Protein AF-A0A9E0P8W9-F1 (afdb_monomer)

pLDDT: mean 76.68, std 21.59, range [28.97, 97.88]

Radius of gyration: 41.49 Å; Cα contacts (8 Å, |Δi|>4): 175; chains: 1; bounding box: 115×82×46 Å

Structure (mmCIF, N/CA/C/O backbone):
data_AF-A0A9E0P8W9-F1
#
_entry.id   AF-A0A9E0P8W9-F1
#
loop_
_atom_site.group_PDB
_atom_site.id
_atom_site.type_symbol
_atom_site.label_atom_id
_atom_site.label_alt_id
_atom_site.label_comp_id
_atom_site.label_asym_id
_atom_site.label_entity_id
_atom_site.label_seq_id
_atom_site.pdbx_PDB_ins_code
_atom_site.Cartn_x
_atom_site.Cartn_y
_atom_site.Cartn_z
_atom_site.occupancy
_atom_site.B_iso_or_equiv
_atom_site.auth_seq_id
_atom_site.auth_comp_id
_atom_site.auth_asym_id
_atom_site.auth_atom_id
_atom_site.pdbx_PDB_model_num
ATOM 1 N N . MET A 1 1 ? -85.761 -72.742 -0.658 1.00 38.88 1 MET A N 1
ATOM 2 C CA . MET A 1 1 ? -84.460 -72.948 -1.323 1.00 38.88 1 MET A CA 1
ATOM 3 C C . MET A 1 1 ? -84.332 -71.826 -2.326 1.00 38.88 1 MET A C 1
ATOM 5 O O . MET A 1 1 ? -85.105 -71.844 -3.271 1.00 38.88 1 MET A O 1
ATOM 9 N N . ALA A 1 2 ? -83.487 -70.816 -2.210 1.00 40.31 2 ALA A N 1
ATOM 10 C CA . ALA A 1 2 ? -82.399 -70.391 -1.312 1.00 40.31 2 ALA A CA 1
ATOM 11 C C . ALA A 1 2 ? -81.847 -69.157 -2.090 1.00 40.31 2 ALA A C 1
ATOM 13 O O . ALA A 1 2 ? -81.812 -69.233 -3.315 1.00 40.31 2 ALA A O 1
ATOM 14 N N . ASP A 1 3 ? -81.491 -67.980 -1.596 1.00 38.28 3 ASP A N 1
ATOM 15 C CA . ASP A 1 3 ? -81.235 -67.429 -0.277 1.00 38.28 3 ASP A CA 1
ATOM 16 C C . ASP A 1 3 ? -81.392 -65.894 -0.358 1.00 38.28 3 ASP A C 1
ATOM 18 O O . ASP A 1 3 ? -81.611 -65.308 -1.420 1.00 38.28 3 ASP A O 1
ATOM 22 N N . GLU A 1 4 ? -81.316 -65.311 0.825 1.00 46.06 4 GLU A N 1
ATOM 23 C CA . GLU A 1 4 ? -81.376 -63.922 1.265 1.00 46.06 4 GLU A CA 1
ATOM 24 C C . GLU A 1 4 ? -80.149 -63.070 0.849 1.00 46.06 4 GLU A C 1
ATOM 26 O O . GLU A 1 4 ? -79.095 -63.608 0.525 1.00 46.06 4 GLU A O 1
ATOM 31 N N . GLU A 1 5 ? -80.325 -61.746 0.953 1.00 42.66 5 GLU A N 1
ATOM 32 C CA . GLU A 1 5 ? -79.365 -60.666 1.292 1.00 42.66 5 GLU A CA 1
ATOM 33 C C . GLU A 1 5 ? -79.247 -59.497 0.278 1.00 42.66 5 GLU A C 1
ATOM 35 O O . GLU A 1 5 ? -78.799 -59.672 -0.852 1.00 42.66 5 GLU A O 1
ATOM 40 N N . THR A 1 6 ? -79.870 -58.330 0.535 1.00 39.69 6 THR A N 1
ATOM 41 C CA . THR A 1 6 ? -79.456 -57.153 1.368 1.00 39.69 6 THR A CA 1
ATOM 42 C C . THR A 1 6 ? -78.647 -56.138 0.526 1.00 39.69 6 THR A C 1
ATOM 44 O O . THR A 1 6 ? -77.500 -56.390 0.190 1.00 39.69 6 THR A O 1
ATOM 47 N N . GLU A 1 7 ? -79.302 -55.110 -0.050 1.00 41.53 7 GLU A N 1
ATOM 48 C CA . GLU A 1 7 ? -79.305 -53.685 0.397 1.00 41.53 7 GLU A CA 1
ATOM 49 C C . GLU A 1 7 ? -78.036 -52.929 -0.106 1.00 41.53 7 GLU A C 1
ATOM 51 O O . GLU A 1 7 ? -76.948 -53.478 -0.115 1.00 41.53 7 GLU A O 1
ATOM 56 N N . ILE A 1 8 ? -78.025 -51.690 -0.615 1.00 33.62 8 ILE A N 1
ATOM 57 C CA . ILE A 1 8 ? -78.695 -50.459 -0.189 1.00 33.62 8 ILE A CA 1
ATOM 58 C C . ILE A 1 8 ? -78.839 -49.497 -1.394 1.00 33.62 8 ILE A C 1
ATOM 60 O O . ILE A 1 8 ? -77.959 -49.391 -2.245 1.00 33.62 8 ILE A O 1
ATOM 64 N N . ALA A 1 9 ? -79.992 -48.823 -1.381 1.00 34.88 9 ALA A N 1
ATOM 65 C CA . ALA A 1 9 ? -80.528 -47.656 -2.098 1.00 34.88 9 ALA A CA 1
ATOM 66 C C . ALA A 1 9 ? -79.531 -46.610 -2.675 1.00 34.88 9 ALA A C 1
ATOM 68 O O . ALA A 1 9 ? -78.386 -46.525 -2.254 1.00 34.88 9 ALA A O 1
ATOM 69 N N . VAL A 1 10 ? -79.870 -45.705 -3.604 1.00 30.41 10 VAL A N 1
ATOM 70 C CA . VAL A 1 10 ? -81.097 -44.922 -3.893 1.00 30.41 10 VAL A CA 1
ATOM 71 C C . VAL A 1 10 ? -80.927 -44.442 -5.364 1.00 30.41 10 VAL A C 1
ATOM 73 O O . VAL A 1 10 ? -79.836 -44.007 -5.722 1.00 30.41 10 VAL A O 1
ATOM 76 N N . 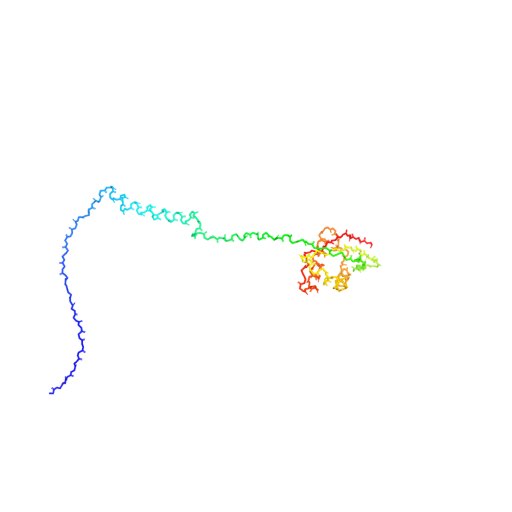ASN A 1 11 ? -81.830 -44.700 -6.321 1.00 33.44 11 ASN A N 1
ATOM 77 C CA . ASN A 1 11 ? -82.970 -43.860 -6.763 1.00 33.44 11 ASN A CA 1
ATOM 78 C C . ASN A 1 11 ? -82.686 -42.323 -6.741 1.00 33.44 11 ASN A C 1
ATOM 80 O O . ASN A 1 11 ? -82.082 -41.823 -5.807 1.00 33.44 11 ASN A O 1
ATOM 84 N N . THR A 1 12 ? -83.029 -41.463 -7.702 1.00 31.28 12 THR A N 1
ATOM 85 C CA . THR A 1 12 ? -84.137 -41.428 -8.661 1.00 31.28 12 THR A CA 1
ATOM 86 C C . THR A 1 12 ? -83.804 -40.395 -9.752 1.00 31.28 12 THR A C 1
ATOM 88 O O . THR A 1 12 ? -83.379 -39.282 -9.451 1.00 31.28 12 THR A O 1
ATOM 91 N N . GLU A 1 13 ? -83.931 -40.837 -11.004 1.00 31.78 13 GLU A N 1
ATOM 92 C CA . GLU A 1 13 ? -84.714 -40.268 -12.121 1.00 31.78 13 GLU A CA 1
ATOM 93 C C . GLU A 1 13 ? -85.064 -38.768 -12.069 1.00 31.78 13 GLU A C 1
ATOM 95 O O . GLU A 1 13 ? -85.539 -38.247 -11.069 1.00 31.78 13 GLU A O 1
ATOM 100 N N . GLY A 1 14 ? -84.846 -38.032 -13.160 1.00 28.97 14 GLY A N 1
ATOM 101 C CA . GLY A 1 14 ? -85.904 -37.811 -14.161 1.00 28.97 14 GLY A CA 1
ATOM 102 C C . GLY A 1 14 ? -86.551 -36.444 -13.886 1.00 28.97 14 GLY A C 1
ATOM 103 O O . GLY A 1 14 ? -86.635 -36.016 -12.748 1.00 28.97 14 GLY A O 1
ATOM 104 N N . GLN A 1 15 ? -86.999 -35.625 -14.822 1.00 30.44 15 GLN A N 1
ATOM 105 C CA . GLN A 1 15 ? -87.357 -35.744 -16.227 1.00 30.44 15 GLN A CA 1
ATOM 106 C C . GLN A 1 15 ? -87.488 -34.261 -16.670 1.00 30.44 15 GLN A C 1
ATOM 108 O O . GLN A 1 15 ? -87.891 -33.415 -15.871 1.00 30.44 15 GLN A O 1
ATOM 113 N N . ASP A 1 16 ? -86.882 -33.845 -17.781 1.00 32.28 16 ASP A N 1
ATOM 114 C CA . ASP A 1 16 ? -87.588 -33.541 -19.042 1.00 32.28 16 ASP A CA 1
ATOM 115 C C . ASP A 1 16 ? -88.892 -32.738 -18.836 1.00 32.28 16 ASP A C 1
ATOM 117 O O . ASP A 1 16 ? -89.799 -33.178 -18.143 1.00 32.28 16 ASP A O 1
ATOM 121 N N . GLY A 1 17 ? -89.132 -31.563 -19.404 1.00 31.55 17 GLY A N 1
ATOM 122 C CA . GLY A 1 17 ? -88.471 -30.780 -20.436 1.00 31.55 17 GLY A CA 1
ATOM 123 C C . GLY A 1 17 ? -89.452 -29.673 -20.859 1.00 31.55 17 GLY A C 1
ATOM 124 O O . GLY A 1 17 ? -90.631 -29.723 -20.514 1.00 31.55 17 GLY A O 1
ATOM 125 N N . SER A 1 18 ? -88.984 -28.673 -21.605 1.00 29.03 18 SER A N 1
ATOM 126 C CA . SER A 1 18 ? -89.774 -28.022 -22.664 1.00 29.03 18 SER A CA 1
ATOM 127 C C . SER A 1 18 ? -88.884 -27.038 -23.421 1.00 29.03 18 SER A C 1
ATOM 129 O O . SER A 1 18 ? -88.549 -25.964 -22.914 1.00 29.03 18 SER A O 1
ATOM 131 N N . ASP A 1 19 ? -88.519 -27.422 -24.639 1.00 36.97 19 ASP A N 1
ATOM 132 C CA . ASP A 1 19 ? -87.896 -26.569 -25.646 1.00 36.97 19 ASP A CA 1
ATOM 133 C C . ASP A 1 19 ? -88.957 -25.743 -26.389 1.00 36.97 19 ASP A C 1
ATOM 135 O O . ASP A 1 19 ? -90.062 -26.219 -26.655 1.00 36.97 19 ASP A O 1
ATOM 139 N N . GLY A 1 20 ? -88.611 -24.506 -26.760 1.00 29.66 20 GLY A N 1
ATOM 140 C CA . GLY A 1 20 ? -89.535 -23.613 -27.466 1.00 29.66 20 GLY A CA 1
ATOM 141 C C . GLY A 1 20 ? -89.029 -22.196 -27.744 1.00 29.66 20 GLY A C 1
ATOM 142 O O . GLY A 1 20 ? -89.672 -21.229 -27.363 1.00 29.66 20 GLY A O 1
ATOM 143 N N . ALA A 1 21 ? -87.863 -22.097 -28.385 1.00 33.03 21 ALA A N 1
ATOM 144 C CA . ALA A 1 21 ? -87.377 -21.039 -29.283 1.00 33.03 21 ALA A CA 1
ATOM 145 C C . ALA A 1 21 ? -87.788 -19.545 -29.108 1.00 33.03 21 ALA A C 1
ATOM 147 O O . ALA A 1 21 ? -88.899 -19.110 -29.386 1.00 33.03 21 ALA A O 1
ATOM 148 N N . ALA A 1 22 ? -86.726 -18.748 -28.926 1.00 43.50 22 ALA A N 1
ATOM 149 C CA . ALA A 1 22 ? -86.453 -17.442 -29.541 1.00 43.50 22 ALA A CA 1
ATOM 150 C C . ALA A 1 22 ? -87.243 -16.192 -29.097 1.00 43.50 22 ALA A C 1
ATOM 152 O O . ALA A 1 22 ? -88.213 -15.767 -29.714 1.00 43.50 22 ALA A O 1
ATOM 153 N N . GLN A 1 23 ? -86.608 -15.413 -28.215 1.00 30.62 23 GLN A N 1
ATOM 154 C CA . GLN A 1 23 ? -86.520 -13.965 -28.419 1.00 30.62 23 GLN A CA 1
ATOM 155 C C . GLN A 1 23 ? -85.182 -13.438 -27.892 1.00 30.62 23 GLN A C 1
ATOM 157 O O . GLN A 1 23 ? -84.970 -13.267 -26.691 1.00 30.62 23 GLN A O 1
ATOM 162 N N . LYS A 1 24 ? -84.251 -13.160 -28.811 1.00 49.50 24 LYS A N 1
ATOM 163 C CA . LYS A 1 24 ? -83.013 -12.431 -28.514 1.00 49.50 24 LYS A CA 1
ATOM 164 C C . LYS A 1 24 ? -83.420 -11.008 -28.112 1.00 49.50 24 LYS A C 1
ATOM 166 O O . LYS A 1 24 ? -83.630 -10.151 -28.971 1.00 49.50 24 LYS A O 1
ATOM 171 N N . LYS A 1 25 ? -83.610 -10.769 -26.809 1.00 47.94 25 LYS A N 1
ATOM 172 C CA . LYS A 1 25 ? -83.955 -9.452 -26.255 1.00 47.94 25 LYS A CA 1
ATOM 173 C C . LYS A 1 25 ? -82.834 -8.477 -26.608 1.00 47.94 25 LYS A C 1
ATOM 175 O O . LYS A 1 25 ? -81.773 -8.474 -25.988 1.00 47.94 25 LYS A O 1
ATOM 180 N N . ARG A 1 26 ? -83.066 -7.648 -27.627 1.00 48.25 26 ARG A N 1
ATOM 181 C CA . ARG A 1 26 ? -82.206 -6.507 -27.947 1.00 48.25 26 ARG A CA 1
ATOM 182 C C . ARG A 1 26 ? -82.251 -5.548 -26.761 1.00 48.25 26 ARG A C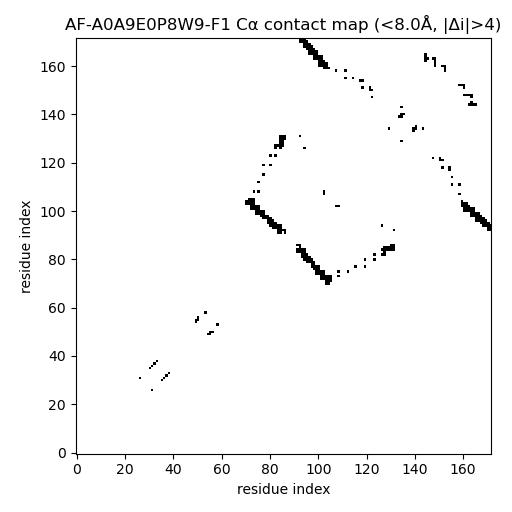 1
ATOM 184 O O . ARG A 1 26 ? -83.231 -4.837 -26.556 1.00 48.25 26 ARG A O 1
ATOM 191 N N . MET A 1 27 ? -81.208 -5.582 -25.938 1.00 54.22 27 MET A N 1
ATOM 192 C CA . MET A 1 27 ? -81.046 -4.650 -24.830 1.00 54.22 27 MET A CA 1
ATOM 193 C C . MET A 1 27 ? -80.841 -3.245 -25.403 1.00 54.22 27 MET A C 1
ATOM 195 O O . MET A 1 27 ? -79.989 -3.034 -26.261 1.00 54.22 27 MET A O 1
ATOM 199 N N . SER A 1 28 ? -81.656 -2.291 -24.949 1.00 58.69 28 SER A N 1
ATOM 200 C CA . SER A 1 28 ? -81.538 -0.869 -25.298 1.00 58.69 28 SER A CA 1
ATOM 201 C C . SER A 1 28 ? -80.091 -0.390 -25.116 1.00 58.69 28 SER A C 1
ATOM 203 O O . SER A 1 28 ? -79.456 -0.759 -24.129 1.00 58.69 28 SER A O 1
ATOM 205 N N . GLY A 1 29 ? -79.563 0.426 -26.038 1.00 59.78 29 GLY A N 1
ATOM 206 C CA . GLY A 1 29 ? -78.139 0.804 -26.091 1.00 59.78 29 GLY A CA 1
ATOM 207 C C . GLY A 1 29 ? -77.568 1.350 -24.775 1.00 59.78 29 GLY A C 1
ATOM 208 O O . GLY A 1 29 ? -76.419 1.079 -24.446 1.00 59.78 29 GLY A O 1
ATOM 209 N N . LYS A 1 30 ? -78.395 2.003 -23.946 1.00 62.69 30 LYS A N 1
ATOM 210 C CA . LYS A 1 30 ? -78.009 2.449 -22.594 1.00 62.69 30 LYS A CA 1
ATOM 211 C C . LYS A 1 30 ? -77.735 1.285 -21.629 1.00 62.69 30 LYS A C 1
ATOM 213 O O . LYS A 1 30 ? -76.827 1.370 -20.812 1.00 62.69 30 LYS A O 1
ATOM 218 N N . LYS A 1 31 ? -78.478 0.179 -21.744 1.00 63.06 31 LYS A N 1
ATOM 219 C CA . LYS A 1 31 ? -78.260 -1.046 -20.957 1.00 63.06 31 LYS A CA 1
ATOM 220 C C . LYS A 1 31 ? -77.049 -1.836 -21.451 1.00 63.06 31 LYS A C 1
ATOM 222 O O . LYS A 1 31 ? -76.382 -2.447 -20.634 1.00 63.06 31 LYS A O 1
ATOM 227 N N . ILE A 1 32 ? -76.729 -1.788 -22.747 1.00 64.88 32 ILE A N 1
ATOM 228 C CA . ILE A 1 32 ? -75.486 -2.370 -23.288 1.00 64.88 32 ILE A CA 1
ATOM 229 C C . ILE A 1 32 ? -74.268 -1.585 -22.791 1.00 64.88 32 ILE A C 1
ATOM 231 O O . ILE A 1 32 ? -73.294 -2.183 -22.345 1.00 64.88 32 ILE A O 1
ATOM 235 N N . ILE A 1 33 ? -74.340 -0.251 -22.787 1.00 66.25 33 ILE A N 1
ATOM 236 C CA . ILE A 1 33 ? -73.274 0.581 -22.218 1.00 66.25 33 ILE A CA 1
ATOM 237 C C . ILE A 1 33 ? -73.086 0.268 -20.727 1.00 66.25 33 ILE A C 1
ATOM 239 O O . ILE A 1 33 ? -71.959 0.079 -20.287 1.00 66.25 33 ILE A O 1
ATOM 243 N N . LEU A 1 34 ? -74.173 0.128 -19.964 1.00 73.25 34 LEU A N 1
ATOM 244 C CA . LEU A 1 34 ? -74.087 -0.143 -18.527 1.00 73.25 34 LEU A CA 1
ATOM 245 C C . LEU A 1 34 ? -73.628 -1.572 -18.186 1.00 73.25 34 LEU A C 1
ATOM 247 O O . LEU A 1 34 ? -72.846 -1.747 -17.262 1.00 73.25 34 LEU A O 1
ATOM 251 N N . PHE A 1 35 ? -74.109 -2.594 -18.897 1.00 72.19 35 PHE A N 1
ATOM 252 C CA . PHE A 1 35 ? -73.840 -3.995 -18.541 1.00 72.19 35 PHE A CA 1
ATOM 253 C C . PHE A 1 35 ? -72.683 -4.632 -19.310 1.00 72.19 35 PHE A C 1
ATOM 255 O O . PHE A 1 35 ? -72.214 -5.688 -18.904 1.00 72.19 35 PHE A O 1
ATOM 262 N N . ILE A 1 36 ? -72.229 -4.028 -20.410 1.00 73.50 36 ILE A N 1
ATOM 263 C CA . ILE A 1 36 ? -71.142 -4.577 -21.232 1.00 73.50 36 ILE A CA 1
ATOM 264 C C . ILE A 1 36 ? -69.972 -3.596 -21.275 1.00 73.50 36 ILE A C 1
ATOM 266 O O . ILE A 1 36 ? -68.859 -3.967 -20.916 1.00 73.50 36 ILE A O 1
ATOM 270 N N . VAL A 1 37 ? -70.209 -2.334 -21.645 1.00 73.31 37 VAL A N 1
ATOM 271 C CA . VAL A 1 37 ? -69.116 -1.358 -21.816 1.00 73.31 37 VAL A CA 1
ATOM 272 C C . VAL A 1 37 ? -68.529 -0.919 -20.472 1.00 73.31 37 VAL A C 1
ATOM 274 O O . VAL A 1 37 ? -67.313 -0.885 -20.333 1.00 73.31 37 VAL A O 1
ATOM 277 N N . LEU A 1 38 ? -69.358 -0.641 -19.463 1.00 75.44 38 LEU A N 1
ATOM 278 C CA . LEU A 1 38 ? -68.894 -0.219 -18.139 1.00 75.44 38 LEU A CA 1
ATOM 279 C C . LEU A 1 38 ? -68.023 -1.278 -17.434 1.00 75.44 38 LEU A C 1
ATOM 281 O O . LEU A 1 38 ? -66.938 -0.910 -16.986 1.00 75.44 38 LEU A O 1
ATOM 285 N N . PRO A 1 39 ? -68.401 -2.572 -17.361 1.00 76.62 39 PRO A N 1
ATOM 286 C CA . PRO A 1 39 ? -67.512 -3.579 -16.786 1.00 76.62 39 PRO A CA 1
ATOM 287 C C . PRO A 1 39 ? -66.259 -3.814 -17.638 1.00 76.62 39 PRO A C 1
ATOM 289 O O . PRO A 1 39 ? -65.189 -4.004 -17.071 1.00 76.62 39 PRO A O 1
ATOM 292 N N . LEU A 1 40 ? -66.334 -3.727 -18.974 1.00 80.44 40 LEU A N 1
ATOM 293 C CA . LEU A 1 40 ? -65.142 -3.832 -19.830 1.00 80.44 40 LEU A CA 1
ATOM 294 C C . LEU A 1 40 ? -64.157 -2.677 -19.619 1.00 80.44 40 LEU A C 1
ATOM 296 O O . LEU A 1 40 ? -62.954 -2.913 -19.567 1.00 80.44 40 LEU A O 1
ATOM 300 N N . VAL A 1 41 ? -64.644 -1.445 -19.454 1.00 81.56 41 VAL A N 1
ATOM 301 C CA . VAL A 1 41 ? -63.801 -0.282 -19.135 1.00 81.56 41 VAL A CA 1
ATOM 302 C C . VAL A 1 41 ? -63.248 -0.383 -17.717 1.00 81.56 41 VAL A C 1
ATOM 304 O O . VAL A 1 41 ? -62.096 -0.025 -17.498 1.00 81.56 41 VAL A O 1
ATOM 307 N N . LEU A 1 42 ? -64.015 -0.916 -16.763 1.00 82.75 42 LEU A N 1
ATOM 308 C CA . LEU A 1 42 ? -63.534 -1.129 -15.400 1.00 82.75 42 LEU A CA 1
ATOM 309 C C . LEU A 1 42 ? -62.412 -2.177 -15.366 1.00 82.75 42 LEU A C 1
ATOM 311 O O . LEU A 1 42 ? -61.367 -1.935 -14.773 1.00 82.75 42 LEU A O 1
ATOM 315 N N . ILE A 1 43 ? -62.582 -3.300 -16.068 1.00 79.31 43 ILE A N 1
ATOM 316 C CA . ILE A 1 43 ? -61.559 -4.349 -16.175 1.00 79.31 43 ILE A CA 1
ATOM 317 C C . ILE A 1 43 ? -60.342 -3.833 -16.954 1.00 79.31 43 ILE A C 1
ATOM 319 O O . ILE A 1 43 ? -59.213 -4.001 -16.502 1.00 79.31 43 ILE A O 1
ATOM 323 N N . GLY A 1 44 ? -60.552 -3.144 -18.079 1.00 76.81 44 GLY A N 1
ATOM 324 C CA . GLY A 1 44 ? -59.477 -2.533 -18.864 1.00 76.81 44 GLY A CA 1
ATOM 325 C C . GLY A 1 44 ? -58.724 -1.439 -18.102 1.00 76.81 44 GLY A C 1
ATOM 326 O O . GLY A 1 44 ? -57.509 -1.340 -18.226 1.00 76.81 44 GLY A O 1
ATOM 327 N N . GLY A 1 45 ? -59.418 -0.667 -17.264 1.00 77.44 45 GLY A N 1
ATOM 328 C CA . GLY A 1 45 ? -58.831 0.341 -16.383 1.00 77.44 45 GLY A CA 1
ATOM 329 C C . GLY A 1 45 ? -58.034 -0.269 -15.233 1.00 77.44 45 GLY A C 1
ATOM 330 O O . GLY A 1 45 ? -56.969 0.242 -14.904 1.00 77.44 45 GLY A O 1
ATOM 331 N N . ILE A 1 46 ? -58.486 -1.393 -14.668 1.00 74.31 46 ILE A N 1
ATOM 332 C CA . ILE A 1 46 ? -57.732 -2.138 -13.650 1.00 74.31 46 ILE A CA 1
ATOM 333 C C . ILE A 1 46 ? -56.476 -2.759 -14.271 1.00 74.31 46 ILE A C 1
ATOM 335 O O . ILE A 1 46 ? -55.385 -2.576 -13.744 1.00 74.31 46 ILE A O 1
ATOM 339 N N . VAL A 1 47 ? -56.593 -3.435 -15.418 1.00 72.50 47 VAL A N 1
ATOM 340 C CA . VAL A 1 47 ? -55.444 -4.047 -16.108 1.00 72.50 47 VAL A CA 1
ATOM 341 C C . VAL A 1 47 ? -54.460 -2.978 -16.592 1.00 72.50 47 VAL A C 1
ATOM 343 O O . VAL A 1 47 ? -53.262 -3.093 -16.352 1.00 72.50 47 VAL A O 1
ATOM 346 N N . GLY A 1 48 ? -54.955 -1.905 -17.213 1.00 73.75 48 GLY A N 1
ATOM 347 C CA . GLY A 1 48 ? -54.136 -0.771 -17.641 1.00 73.75 48 GLY A CA 1
ATOM 348 C C . GLY A 1 48 ? -53.484 -0.043 -16.466 1.00 73.75 48 GLY A C 1
ATOM 349 O O . GLY A 1 48 ? -52.311 0.302 -16.545 1.00 73.75 48 GLY A O 1
ATOM 350 N N . GLY A 1 49 ? -54.204 0.117 -15.352 1.00 73.94 49 GLY A N 1
ATOM 351 C CA . GLY A 1 49 ? -53.678 0.676 -14.110 1.00 73.94 49 GLY A CA 1
ATOM 352 C C . GLY A 1 49 ? -52.557 -0.175 -13.518 1.00 73.94 49 GLY A C 1
ATOM 353 O O . GLY A 1 49 ? -51.511 0.365 -13.191 1.00 73.94 49 GLY A O 1
ATOM 354 N N . LEU A 1 50 ? -52.724 -1.499 -13.453 1.00 75.12 50 LEU A N 1
ATOM 355 C CA . LEU A 1 50 ? -51.712 -2.426 -12.927 1.00 75.12 50 LEU A CA 1
ATOM 356 C C . LEU A 1 50 ? -50.457 -2.532 -13.811 1.00 75.12 50 LEU A C 1
ATOM 358 O O . LEU A 1 50 ? -49.363 -2.796 -13.305 1.00 75.12 50 LEU A O 1
ATOM 362 N N . LEU A 1 51 ? -50.602 -2.322 -15.123 1.00 74.06 51 LEU A N 1
ATOM 363 C CA . LEU A 1 51 ? -49.473 -2.211 -16.048 1.00 74.06 51 LEU A CA 1
ATOM 364 C C . LEU A 1 51 ? -48.782 -0.844 -15.935 1.00 74.06 51 LEU A C 1
ATOM 366 O O . LEU A 1 51 ? -47.556 -0.788 -15.934 1.00 74.06 51 LEU A O 1
ATOM 370 N N . PHE A 1 52 ? -49.544 0.244 -15.784 1.00 70.94 52 PHE A N 1
ATOM 371 C CA . PHE A 1 52 ? -49.005 1.598 -15.623 1.00 70.94 52 PHE A CA 1
ATOM 372 C C . PHE A 1 52 ? -48.284 1.794 -14.281 1.00 70.94 52 PHE A C 1
ATOM 374 O O . PHE A 1 52 ? -47.270 2.481 -14.228 1.00 70.94 52 PHE A O 1
ATOM 381 N N . THR A 1 53 ? -48.759 1.164 -13.203 1.00 72.25 53 THR A N 1
ATOM 382 C CA . THR A 1 53 ? -48.097 1.197 -11.888 1.00 72.25 53 THR A CA 1
ATOM 383 C C . THR A 1 53 ? -46.914 0.232 -11.776 1.00 72.25 53 THR A C 1
ATOM 385 O O . THR A 1 53 ? -46.262 0.197 -10.736 1.00 72.25 53 THR A O 1
ATOM 388 N N . GLY A 1 54 ? -46.621 -0.560 -12.817 1.00 65.31 54 GLY A N 1
ATOM 389 C CA . GLY A 1 54 ? -45.470 -1.471 -12.833 1.00 65.31 54 GLY A CA 1
ATOM 390 C C . GLY A 1 54 ? -45.590 -2.673 -11.885 1.00 65.31 54 GLY A C 1
ATOM 391 O O . GLY A 1 54 ? -44.592 -3.332 -11.597 1.00 65.31 54 GLY A O 1
ATOM 392 N N . VAL A 1 55 ? -46.796 -2.988 -11.398 1.00 68.75 55 VAL A N 1
ATOM 393 C CA . VAL A 1 55 ? -47.037 -4.098 -10.453 1.00 68.75 55 VAL A CA 1
ATOM 394 C C . VAL A 1 55 ? -46.963 -5.465 -11.146 1.00 68.75 55 VAL A C 1
ATOM 396 O O . VAL A 1 55 ? -46.568 -6.449 -10.530 1.00 68.75 55 VAL A O 1
ATOM 399 N N . ILE A 1 56 ? -47.306 -5.535 -12.436 1.00 62.38 56 ILE A N 1
ATOM 400 C CA . ILE A 1 56 ? -47.290 -6.786 -13.223 1.00 62.38 56 ILE A CA 1
ATOM 401 C C . ILE A 1 56 ? -46.014 -6.914 -14.077 1.00 62.38 56 ILE A C 1
ATOM 403 O O . ILE A 1 56 ? -45.599 -8.017 -14.424 1.00 62.38 56 ILE A O 1
ATOM 407 N N . GLY A 1 57 ? -45.357 -5.797 -14.392 1.00 56.75 57 GLY A N 1
ATOM 408 C CA . GLY A 1 57 ? -44.139 -5.748 -15.199 1.00 56.75 57 GLY A CA 1
ATOM 409 C C . GLY A 1 57 ? -42.889 -5.623 -14.342 1.00 56.75 57 GLY A C 1
ATOM 410 O O . GLY A 1 57 ? -42.226 -4.603 -14.441 1.00 56.75 57 GLY A O 1
ATOM 411 N N . GLY A 1 58 ? -42.622 -6.623 -13.495 1.00 53.59 58 GLY A N 1
ATOM 412 C CA . GLY A 1 58 ? -41.363 -6.824 -12.769 1.00 53.59 58 GLY A CA 1
ATOM 413 C C . GLY A 1 58 ? -40.678 -5.551 -12.274 1.00 53.59 58 GLY A C 1
ATOM 414 O O . GLY A 1 58 ? -39.858 -4.977 -12.989 1.00 53.59 58 GLY A O 1
ATOM 415 N N . HIS A 1 59 ? -40.933 -5.177 -11.019 1.00 49.41 59 HIS A N 1
ATOM 416 C CA . HIS A 1 59 ? -39.999 -4.339 -10.275 1.00 49.41 59 HIS A CA 1
ATOM 417 C C . HIS A 1 59 ? -38.622 -5.017 -10.325 1.00 49.41 59 HIS A C 1
ATOM 419 O O . HIS A 1 59 ? -38.339 -5.944 -9.570 1.00 49.41 59 HIS A O 1
ATOM 425 N N . LYS A 1 60 ? -37.757 -4.565 -11.237 1.00 52.22 60 LYS A N 1
ATOM 426 C CA . LYS A 1 60 ? -36.334 -4.543 -10.943 1.00 52.22 60 LYS A CA 1
ATOM 427 C C . LYS A 1 60 ? -36.242 -3.637 -9.733 1.00 52.22 60 LYS A C 1
ATOM 429 O O . LYS A 1 60 ? -36.430 -2.430 -9.856 1.00 52.22 60 LYS A O 1
ATOM 434 N N . GLU A 1 61 ? -36.039 -4.238 -8.570 1.00 48.41 61 GLU A N 1
ATOM 435 C CA . GLU A 1 61 ? -35.335 -3.562 -7.497 1.00 48.41 61 GLU A CA 1
ATOM 436 C C . GLU A 1 61 ? -34.037 -3.059 -8.122 1.00 48.41 61 GLU A C 1
ATOM 438 O O . GLU A 1 61 ? -33.066 -3.789 -8.309 1.00 48.41 61 GLU A O 1
ATOM 443 N N . GLU A 1 62 ? -34.065 -1.805 -8.563 1.00 49.16 62 GLU A N 1
ATOM 444 C CA . GLU A 1 62 ? -32.869 -1.001 -8.569 1.00 49.16 62 GLU A CA 1
ATOM 445 C C . GLU A 1 62 ? -32.441 -0.992 -7.109 1.00 49.16 62 GLU A C 1
ATOM 447 O O . GLU A 1 62 ? -33.033 -0.299 -6.277 1.00 49.16 62 GLU A O 1
ATOM 452 N N . GLU A 1 63 ? -31.493 -1.875 -6.786 1.00 51.75 63 GLU A N 1
ATOM 453 C CA . GLU A 1 63 ? -30.667 -1.770 -5.598 1.00 51.75 63 GLU A CA 1
ATOM 454 C C . GLU A 1 63 ? -30.199 -0.321 -5.563 1.00 51.75 63 GLU A C 1
ATOM 456 O O . GLU A 1 63 ? -29.289 0.079 -6.293 1.00 51.75 63 GLU A O 1
ATOM 461 N N . GLN A 1 64 ? -30.898 0.499 -4.776 1.00 51.62 64 GLN A N 1
ATOM 462 C CA . GLN A 1 64 ? -30.463 1.852 -4.506 1.00 51.62 64 GLN A CA 1
ATOM 463 C C . GLN A 1 64 ? -29.020 1.703 -4.040 1.00 51.62 64 GLN A C 1
ATOM 465 O O . GLN A 1 64 ? -28.790 0.917 -3.110 1.00 51.62 64 GLN A O 1
ATOM 470 N N . PRO A 1 65 ? -28.045 2.362 -4.691 1.00 48.72 65 PRO A N 1
ATOM 471 C CA . PRO A 1 65 ? -26.663 2.249 -4.281 1.00 48.72 65 PRO A CA 1
ATOM 472 C C . PRO A 1 65 ? -26.637 2.669 -2.823 1.00 48.72 65 PRO A C 1
ATOM 474 O O . PRO A 1 65 ? -26.917 3.823 -2.496 1.00 48.72 65 PRO A O 1
ATOM 477 N N . LYS A 1 66 ? -26.410 1.686 -1.948 1.00 50.47 66 LYS A N 1
ATOM 478 C CA . LYS A 1 66 ? -26.281 1.879 -0.514 1.00 50.47 66 LYS A CA 1
ATOM 479 C C . LYS A 1 66 ? -25.214 2.950 -0.388 1.00 50.47 66 LYS A C 1
ATOM 481 O O . LYS A 1 66 ? -24.059 2.690 -0.718 1.00 50.47 66 LYS A O 1
ATOM 486 N N . VAL A 1 67 ? -25.627 4.173 -0.057 1.00 51.81 67 VAL A N 1
ATOM 487 C CA . VAL A 1 67 ? -24.706 5.284 0.144 1.00 51.81 67 VAL A CA 1
ATOM 488 C C . VAL A 1 67 ? -23.838 4.819 1.293 1.00 51.81 67 VAL A C 1
ATOM 490 O O . VAL A 1 67 ? -24.296 4.752 2.432 1.00 51.81 67 VAL A O 1
ATOM 493 N N . VAL A 1 68 ? -22.640 4.345 0.954 1.00 61.22 68 VAL A N 1
ATOM 494 C CA . VAL A 1 68 ? -21.655 3.897 1.924 1.00 61.22 68 VAL A CA 1
ATOM 495 C C . VAL A 1 68 ? -21.381 5.135 2.751 1.00 61.22 68 VAL A C 1
ATOM 497 O O . VAL A 1 68 ? -20.809 6.104 2.249 1.00 61.22 68 VAL A O 1
ATOM 500 N N . GLU A 1 69 ? -21.898 5.143 3.977 1.00 61.31 69 GLU A N 1
ATOM 501 C CA . GLU A 1 69 ? -21.561 6.147 4.971 1.00 61.31 69 GLU A CA 1
ATOM 502 C C . GLU A 1 69 ? -20.037 6.237 4.969 1.00 61.31 69 GLU A C 1
ATOM 504 O O . GLU A 1 69 ? -19.354 5.244 5.243 1.00 61.31 69 GLU A O 1
ATOM 509 N N . GLN A 1 70 ? -19.509 7.389 4.546 1.00 58.75 70 GLN A N 1
ATOM 510 C CA . GLN A 1 70 ? -18.075 7.637 4.493 1.00 58.75 70 GLN A CA 1
ATOM 511 C C . GLN A 1 70 ? -17.586 7.736 5.935 1.00 58.75 70 GLN A C 1
ATOM 513 O O . GLN A 1 70 ? -17.439 8.814 6.506 1.00 58.75 70 GLN A O 1
ATOM 518 N N . THR A 1 71 ? -17.412 6.575 6.554 1.00 64.81 71 THR A N 1
ATOM 519 C CA . THR A 1 71 ? -16.719 6.423 7.823 1.00 64.81 71 THR A CA 1
ATOM 520 C C . THR A 1 71 ? -15.346 7.062 7.660 1.00 64.81 71 THR A C 1
ATOM 522 O O . THR A 1 71 ? -14.691 6.806 6.642 1.00 64.81 71 THR A O 1
ATOM 525 N N . PRO A 1 72 ? -14.928 7.922 8.606 1.00 74.56 72 PRO A N 1
ATOM 526 C CA . PRO A 1 72 ? -13.684 8.663 8.486 1.00 74.56 72 PRO A CA 1
ATOM 527 C C . PRO A 1 72 ? -12.525 7.676 8.344 1.00 74.56 72 PRO A C 1
ATOM 529 O O . PRO A 1 72 ? -12.222 6.931 9.276 1.00 74.56 72 PRO A O 1
ATOM 532 N N . SER A 1 73 ? -11.909 7.653 7.161 1.00 84.31 73 SER A N 1
ATOM 533 C CA . SER A 1 73 ? -10.747 6.812 6.897 1.00 84.31 73 SER A CA 1
ATOM 534 C C . SER A 1 73 ? -9.564 7.271 7.749 1.00 84.31 73 SER A C 1
ATOM 536 O O . SER A 1 73 ? -9.317 8.472 7.897 1.00 84.31 73 SER A O 1
ATOM 538 N N . LEU A 1 74 ? -8.810 6.316 8.293 1.00 91.88 74 LEU A N 1
ATOM 539 C CA . LEU A 1 74 ? -7.505 6.582 8.897 1.00 91.88 74 LEU A CA 1
ATOM 540 C C . LEU A 1 74 ? -6.382 6.237 7.927 1.00 91.88 74 LEU A C 1
ATOM 542 O O . LEU A 1 74 ? -6.538 5.409 7.034 1.00 91.88 74 LEU A O 1
ATOM 546 N N . PHE A 1 75 ? -5.227 6.856 8.144 1.00 94.38 75 PHE A N 1
ATOM 547 C CA . PHE A 1 75 ? -4.061 6.690 7.291 1.00 94.38 75 PHE A CA 1
ATOM 548 C C . PHE A 1 75 ? -2.854 6.265 8.122 1.00 94.38 75 PHE A C 1
ATOM 550 O O . PHE A 1 75 ? -2.404 7.014 8.990 1.00 94.38 75 PHE A O 1
ATOM 557 N N . LEU A 1 76 ? -2.307 5.083 7.832 1.00 95.31 76 LEU A N 1
ATOM 558 C CA . LEU A 1 76 ? -1.058 4.603 8.424 1.00 95.31 76 LEU A CA 1
ATOM 559 C C . LEU A 1 76 ? 0.079 4.782 7.422 1.00 95.31 76 LEU A C 1
ATOM 561 O O . LEU A 1 76 ? 0.139 4.100 6.398 1.00 95.31 76 LEU A O 1
ATOM 565 N N . LYS A 1 77 ? 1.000 5.697 7.720 1.00 95.94 77 LYS A N 1
ATOM 566 C CA . LYS A 1 77 ? 2.199 5.901 6.906 1.00 95.94 77 LYS A CA 1
ATOM 567 C C . LYS A 1 77 ? 3.242 4.836 7.229 1.00 95.94 77 LYS A C 1
ATOM 569 O O . LYS A 1 77 ? 3.666 4.714 8.375 1.00 95.94 77 LYS A O 1
ATOM 574 N N . LEU A 1 78 ? 3.697 4.120 6.205 1.00 96.62 78 LEU A N 1
ATOM 575 C CA . LEU A 1 78 ? 4.778 3.153 6.339 1.00 96.62 78 LEU A CA 1
ATOM 576 C C . LEU A 1 78 ? 6.152 3.841 6.231 1.00 96.62 78 LEU A C 1
ATOM 578 O O . LEU A 1 78 ? 6.272 4.909 5.616 1.00 96.62 78 LEU A O 1
ATOM 582 N N . PRO A 1 79 ? 7.207 3.228 6.798 1.00 96.19 79 PRO A N 1
ATOM 583 C CA . PRO A 1 79 ? 8.581 3.637 6.546 1.00 96.19 79 PRO A CA 1
ATOM 584 C C . PRO A 1 79 ? 8.929 3.594 5.056 1.00 96.19 79 PRO A C 1
ATOM 586 O O . PRO A 1 79 ? 8.337 2.845 4.279 1.00 96.19 79 PRO A O 1
ATOM 589 N N . GLU A 1 80 ? 9.931 4.379 4.673 1.00 96.69 80 GLU A N 1
ATOM 590 C CA . GLU A 1 80 ? 10.494 4.331 3.326 1.00 96.69 80 GLU A CA 1
ATOM 591 C C . GLU A 1 80 ? 11.052 2.936 3.016 1.00 96.69 80 GLU A C 1
ATOM 593 O O . GLU A 1 80 ? 11.829 2.372 3.790 1.00 96.69 80 GLU A O 1
ATOM 598 N N . LEU A 1 81 ? 10.663 2.391 1.864 1.00 95.44 81 LEU A N 1
ATOM 599 C CA . LEU A 1 81 ? 11.125 1.102 1.372 1.00 95.44 81 LEU A CA 1
ATOM 600 C C . LEU A 1 81 ? 12.109 1.327 0.229 1.00 95.44 81 LEU A C 1
ATOM 602 O O . LEU A 1 81 ? 11.741 1.879 -0.806 1.00 95.44 81 LEU A O 1
ATOM 606 N N . LEU A 1 82 ? 13.346 0.868 0.410 1.00 94.50 82 LEU A N 1
ATOM 607 C CA . LEU A 1 82 ? 14.370 0.854 -0.628 1.00 94.50 82 LEU A CA 1
ATOM 608 C C . LEU A 1 82 ? 14.709 -0.597 -0.972 1.00 94.50 82 LEU A C 1
ATOM 610 O O . LEU A 1 82 ? 15.199 -1.342 -0.122 1.00 94.50 82 LEU A O 1
ATOM 614 N N . VAL A 1 83 ? 14.443 -1.005 -2.211 1.00 93.81 83 VAL A N 1
ATOM 615 C CA . VAL A 1 83 ? 14.698 -2.372 -2.679 1.00 93.81 83 VAL A CA 1
ATOM 616 C C . VAL A 1 83 ? 15.450 -2.390 -4.001 1.00 93.81 83 VAL A C 1
ATOM 618 O O . VAL A 1 83 ? 15.362 -1.464 -4.804 1.00 93.81 83 VAL A O 1
ATOM 621 N N . ASN A 1 84 ? 16.161 -3.485 -4.250 1.00 91.19 84 ASN A N 1
ATOM 622 C CA . ASN A 1 84 ? 16.756 -3.756 -5.554 1.00 91.19 84 ASN A CA 1
ATOM 623 C C . ASN A 1 84 ? 15.694 -4.392 -6.448 1.00 91.19 84 ASN A C 1
ATOM 625 O O . ASN A 1 84 ? 15.050 -5.352 -6.029 1.00 91.19 84 ASN A O 1
ATOM 629 N N . LEU A 1 85 ? 15.536 -3.899 -7.670 1.00 87.31 85 LEU A N 1
ATOM 630 C CA . LEU A 1 85 ? 14.633 -4.502 -8.646 1.00 87.31 85 LEU A CA 1
ATOM 631 C C . LEU A 1 85 ? 15.258 -5.732 -9.305 1.00 87.31 85 LEU A C 1
ATOM 633 O O . LEU A 1 85 ? 16.482 -5.845 -9.426 1.00 87.31 85 LEU A O 1
ATOM 637 N N . ASN A 1 86 ? 14.405 -6.628 -9.800 1.00 80.44 86 ASN A N 1
ATOM 638 C CA . ASN A 1 86 ? 14.838 -7.802 -10.545 1.00 80.44 86 ASN A CA 1
ATOM 639 C C . ASN A 1 86 ? 15.316 -7.394 -11.946 1.00 80.44 86 ASN A C 1
ATOM 641 O O . ASN A 1 86 ? 14.509 -7.147 -12.849 1.00 80.44 86 ASN A O 1
ATOM 645 N N . THR A 1 87 ? 16.633 -7.320 -12.144 1.00 78.81 87 THR A N 1
ATOM 646 C CA . THR A 1 87 ? 17.235 -6.990 -13.440 1.00 78.81 87 THR A CA 1
ATOM 647 C C . THR A 1 87 ? 17.975 -8.192 -14.026 1.00 78.81 87 THR A C 1
ATOM 649 O O . THR A 1 87 ? 18.657 -8.943 -13.335 1.00 78.81 87 THR A O 1
ATOM 652 N N . LYS A 1 88 ? 17.860 -8.382 -15.348 1.00 74.88 88 LYS A N 1
ATOM 653 C CA . LYS A 1 88 ? 18.659 -9.380 -16.088 1.00 74.88 88 LYS A CA 1
ATOM 654 C C . LYS A 1 88 ? 20.080 -8.890 -16.417 1.00 74.88 88 LYS A C 1
ATOM 656 O O . LYS A 1 88 ? 20.898 -9.667 -16.899 1.00 74.88 88 LYS A O 1
ATOM 661 N N . ASN A 1 89 ? 20.360 -7.605 -16.199 1.00 68.38 89 ASN A N 1
ATOM 662 C CA . ASN A 1 89 ? 21.606 -6.935 -16.579 1.00 68.38 89 ASN A CA 1
ATOM 663 C C . ASN A 1 89 ? 22.512 -6.690 -15.361 1.00 68.38 89 ASN A C 1
ATOM 665 O O . ASN A 1 89 ? 22.056 -6.680 -14.227 1.00 68.38 89 ASN A O 1
ATOM 669 N N . ARG A 1 90 ? 23.802 -6.399 -15.598 1.00 70.81 90 ARG A N 1
ATOM 670 C CA . ARG A 1 90 ? 24.779 -6.074 -14.532 1.00 70.81 90 ARG A CA 1
ATOM 671 C C . ARG A 1 90 ? 24.510 -4.760 -13.781 1.00 70.81 90 ARG A C 1
ATOM 673 O O . ARG A 1 90 ? 25.149 -4.526 -12.761 1.00 70.81 90 ARG A O 1
ATOM 680 N N . ARG A 1 91 ? 23.623 -3.890 -14.278 1.00 77.38 91 ARG A N 1
ATOM 681 C CA . ARG A 1 91 ? 23.267 -2.638 -13.597 1.00 77.38 91 ARG A CA 1
ATOM 682 C C . ARG A 1 91 ? 22.121 -2.913 -12.626 1.00 77.38 91 ARG A C 1
ATOM 684 O O . ARG A 1 91 ? 21.049 -3.357 -13.041 1.00 77.38 91 ARG A O 1
ATOM 691 N N . GLN A 1 92 ? 22.386 -2.687 -11.344 1.00 79.56 92 GLN A N 1
ATOM 692 C CA . GLN A 1 92 ? 21.369 -2.725 -10.301 1.00 79.56 92 GLN A CA 1
ATOM 693 C C . GLN A 1 92 ? 20.494 -1.481 -10.447 1.00 79.56 92 GLN A C 1
ATOM 695 O O . GLN A 1 92 ? 21.028 -0.382 -10.576 1.00 79.56 92 GLN A O 1
ATOM 700 N N . ASN A 1 93 ? 19.179 -1.684 -10.470 1.00 87.25 93 ASN A N 1
ATOM 701 C CA . ASN A 1 93 ? 18.207 -0.601 -10.392 1.00 87.25 93 ASN A CA 1
ATOM 702 C C . ASN A 1 93 ? 17.593 -0.641 -8.996 1.00 87.25 93 ASN A C 1
ATOM 704 O O . ASN A 1 93 ? 17.202 -1.717 -8.528 1.00 87.25 93 ASN A O 1
ATOM 708 N N . TYR A 1 94 ? 17.502 0.515 -8.355 1.00 90.50 94 TYR A N 1
ATOM 709 C CA . TYR A 1 94 ? 16.903 0.645 -7.033 1.00 90.50 94 TYR A CA 1
ATOM 710 C C . TYR A 1 94 ? 15.511 1.244 -7.162 1.00 90.50 94 TYR A C 1
ATOM 712 O O . TYR A 1 94 ? 15.277 2.133 -7.980 1.00 90.50 94 TYR A O 1
ATOM 720 N N . LEU A 1 95 ? 14.590 0.759 -6.340 1.00 92.62 95 LEU A N 1
ATOM 721 C CA . LEU A 1 95 ? 13.258 1.314 -6.193 1.00 92.62 95 LEU A CA 1
ATOM 722 C C . LEU A 1 95 ? 13.102 1.834 -4.769 1.00 92.62 95 LEU A C 1
ATOM 724 O O . LEU A 1 95 ? 13.169 1.066 -3.808 1.00 92.62 95 LEU A O 1
ATOM 728 N N . LYS A 1 96 ? 12.873 3.140 -4.663 1.00 94.19 96 LYS A N 1
ATOM 729 C CA . LYS A 1 96 ? 12.468 3.828 -3.443 1.00 94.19 96 LYS A CA 1
ATOM 730 C C . LYS A 1 96 ? 10.967 4.079 -3.498 1.00 94.19 96 LYS A C 1
ATOM 732 O O . LYS A 1 96 ? 10.479 4.663 -4.465 1.00 94.19 96 LYS A O 1
ATOM 737 N N . VAL A 1 97 ? 10.252 3.660 -2.460 1.00 95.00 97 VAL A N 1
ATOM 738 C CA . VAL A 1 97 ? 8.802 3.829 -2.348 1.00 95.00 97 VAL A CA 1
ATOM 739 C C . VAL A 1 97 ? 8.435 4.316 -0.953 1.00 95.00 97 VAL A C 1
ATOM 741 O O . VAL A 1 97 ? 8.915 3.782 0.047 1.00 95.00 97 VAL A O 1
ATOM 744 N N . V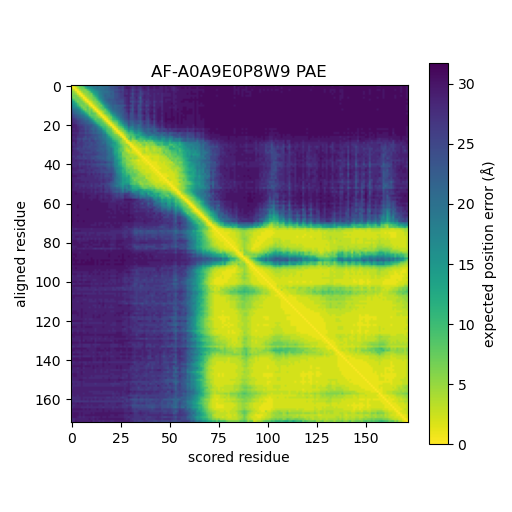AL A 1 98 ? 7.533 5.291 -0.884 1.00 96.25 98 VAL A N 1
ATOM 745 C CA . VAL A 1 98 ? 6.853 5.692 0.351 1.00 96.25 98 VAL A CA 1
ATOM 746 C C . VAL A 1 98 ? 5.361 5.447 0.178 1.00 96.25 98 VAL A C 1
ATOM 748 O O . VAL A 1 98 ? 4.746 5.950 -0.764 1.00 96.25 98 VAL A O 1
ATOM 751 N N . VAL A 1 99 ? 4.789 4.661 1.088 1.00 97.06 99 VAL A N 1
ATOM 752 C CA . VAL A 1 99 ? 3.415 4.160 1.000 1.00 97.06 99 VAL A CA 1
ATOM 753 C C . VAL A 1 99 ? 2.635 4.523 2.259 1.00 97.06 99 VAL A C 1
ATOM 755 O O . VAL A 1 99 ? 3.168 4.465 3.367 1.00 97.06 99 VAL A O 1
ATOM 758 N N . THR A 1 100 ? 1.359 4.842 2.087 1.00 97.62 100 THR A N 1
ATOM 759 C CA . THR A 1 100 ? 0.397 5.049 3.169 1.00 97.62 100 THR A CA 1
ATOM 760 C C . THR A 1 100 ? -0.794 4.124 2.961 1.00 97.62 100 THR A C 1
ATOM 762 O O . THR A 1 100 ? -1.351 4.072 1.869 1.00 97.62 100 THR A O 1
ATOM 765 N N . LEU A 1 101 ? -1.179 3.388 3.998 1.00 97.00 101 LEU A N 1
ATOM 766 C CA . LEU A 1 101 ? 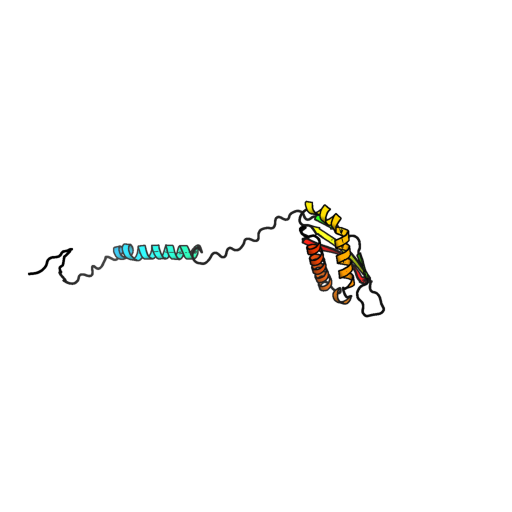-2.345 2.509 3.980 1.00 97.00 101 LEU A CA 1
ATOM 767 C C . LEU A 1 101 ? -3.581 3.292 4.418 1.00 97.00 101 LEU A C 1
ATOM 769 O O . LEU A 1 101 ? -3.536 3.970 5.446 1.00 97.00 101 LEU A O 1
ATOM 773 N N . GLU A 1 102 ? -4.670 3.183 3.663 1.00 95.81 102 GLU A N 1
ATOM 774 C CA . GLU A 1 102 ? -5.983 3.691 4.058 1.00 95.81 102 GLU A CA 1
ATOM 775 C C . GLU A 1 102 ? -6.772 2.595 4.783 1.00 95.81 102 GLU A C 1
ATOM 777 O O . GLU A 1 102 ? -6.940 1.485 4.275 1.00 95.81 102 GLU A O 1
ATOM 782 N N . ILE A 1 103 ? -7.274 2.913 5.971 1.00 93.88 103 ILE A N 1
ATOM 783 C CA . ILE A 1 103 ? -7.946 1.981 6.875 1.00 93.88 103 ILE A CA 1
ATOM 784 C C . ILE A 1 103 ? -9.394 2.420 7.034 1.00 93.88 103 ILE A C 1
ATOM 786 O O . ILE A 1 103 ? -9.666 3.597 7.291 1.00 93.88 103 ILE A O 1
ATOM 790 N N . GLY A 1 104 ? -10.322 1.470 6.906 1.00 87.62 104 GLY A N 1
ATOM 791 C CA . GLY A 1 104 ? -11.748 1.778 6.978 1.00 87.62 104 GLY A CA 1
ATOM 792 C C . GLY A 1 104 ? -12.291 2.006 8.386 1.00 87.62 104 GLY A C 1
ATOM 793 O O . GLY A 1 104 ? -13.253 2.755 8.547 1.00 87.62 104 GLY A O 1
ATOM 794 N N . ASN A 1 105 ? -11.673 1.389 9.396 1.00 89.25 105 ASN A N 1
ATOM 795 C CA . ASN A 1 105 ? -12.086 1.492 10.791 1.00 89.25 105 ASN A CA 1
ATOM 796 C C . ASN A 1 105 ? -10.962 2.083 11.664 1.00 89.25 105 ASN A C 1
ATOM 798 O O . ASN A 1 105 ? -9.877 1.497 11.737 1.00 89.25 105 ASN A O 1
ATOM 802 N N . PRO A 1 106 ? -11.218 3.193 12.381 1.00 85.94 106 PRO A N 1
ATOM 803 C CA . PRO A 1 106 ? -10.260 3.776 13.308 1.00 85.94 106 PRO A CA 1
ATOM 804 C C . PRO A 1 106 ? -9.714 2.834 14.389 1.00 85.94 106 PRO A C 1
ATOM 806 O O . PRO A 1 106 ? -8.561 2.963 14.801 1.00 85.94 106 PRO A O 1
ATOM 809 N N . GLU A 1 107 ? -10.519 1.874 14.842 1.00 88.81 107 GLU A N 1
ATOM 810 C CA . GLU A 1 107 ? -10.148 0.946 15.918 1.00 88.81 107 GLU A CA 1
ATOM 811 C C . GLU A 1 107 ? -9.069 -0.067 15.501 1.00 88.81 107 GLU A C 1
ATOM 813 O O . GLU A 1 107 ? -8.388 -0.645 16.353 1.00 88.81 107 GLU A O 1
ATOM 818 N N . ASP A 1 108 ? -8.875 -0.268 14.196 1.00 91.38 108 ASP A N 1
ATOM 819 C CA . ASP A 1 108 ? -7.924 -1.247 13.673 1.00 91.38 108 ASP A CA 1
ATOM 820 C C . ASP A 1 108 ? -6.507 -0.691 13.489 1.00 91.38 108 ASP A C 1
ATOM 822 O O . ASP A 1 108 ? -5.578 -1.465 13.242 1.00 91.38 108 ASP A O 1
ATOM 826 N N . LEU A 1 109 ? -6.303 0.621 13.680 1.00 91.19 109 LEU A N 1
ATOM 827 C CA . LEU A 1 109 ? -4.996 1.264 13.509 1.00 91.19 109 LEU A CA 1
ATOM 828 C C . LEU A 1 109 ? -3.909 0.578 14.344 1.00 91.19 109 LEU A C 1
ATOM 830 O O . LEU A 1 109 ? -2.876 0.188 13.808 1.00 91.19 109 LEU A O 1
ATOM 834 N N . LYS A 1 110 ? -4.168 0.362 15.637 1.00 92.56 110 LYS A N 1
ATOM 835 C CA . LYS A 1 110 ? -3.184 -0.238 16.548 1.00 92.56 110 LYS A CA 1
ATOM 836 C C . LYS A 1 110 ? -2.807 -1.667 16.139 1.00 92.56 110 LYS A C 1
ATOM 838 O O . LYS A 1 110 ? -1.639 -2.040 16.194 1.00 92.56 110 LYS A O 1
ATOM 843 N N . LYS A 1 111 ? -3.780 -2.463 15.683 1.00 92.19 111 LYS A N 1
ATOM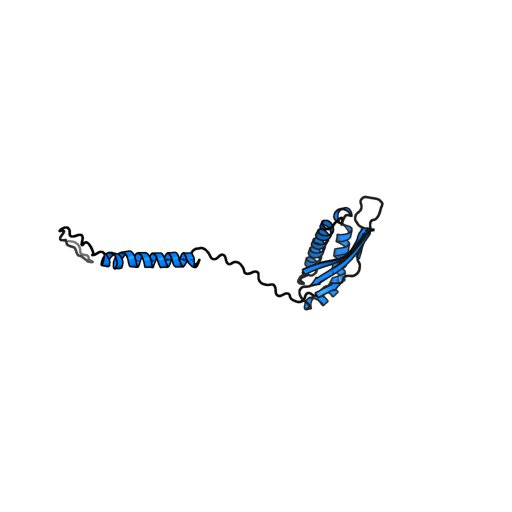 844 C CA . LYS A 1 111 ? -3.519 -3.825 15.185 1.00 92.19 111 LYS A CA 1
ATOM 845 C C . LYS A 1 111 ? -2.653 -3.785 13.926 1.00 92.19 111 LYS A C 1
ATOM 847 O O . LYS A 1 111 ? -1.768 -4.619 13.755 1.00 92.19 111 LYS A O 1
ATOM 852 N N . LEU A 1 112 ? -2.903 -2.814 13.047 1.00 93.88 112 LEU A N 1
ATOM 853 C CA . LEU A 1 112 ? -2.141 -2.646 11.816 1.00 93.88 112 LEU A CA 1
ATOM 854 C C . LEU A 1 112 ? -0.702 -2.188 12.093 1.00 93.88 112 LEU A C 1
ATOM 856 O O . LEU A 1 112 ? 0.223 -2.698 11.465 1.00 93.88 112 LEU A O 1
ATOM 860 N N . GLU A 1 113 ? -0.504 -1.300 13.070 1.00 94.44 113 GLU A N 1
ATOM 861 C CA . GLU A 1 113 ? 0.818 -0.890 13.561 1.00 94.44 113 GLU A CA 1
ATOM 862 C C . GLU A 1 113 ? 1.615 -2.080 14.121 1.00 94.44 113 GLU A C 1
ATOM 864 O O . GLU A 1 113 ? 2.783 -2.259 13.778 1.00 94.44 113 GLU A O 1
ATOM 869 N N . GLU A 1 114 ? 0.984 -2.951 14.915 1.00 94.81 114 GLU A N 1
ATOM 870 C CA . GLU A 1 114 ? 1.613 -4.181 15.426 1.00 94.81 114 GLU A CA 1
ATOM 871 C C . GLU A 1 114 ? 1.986 -5.159 14.295 1.00 94.81 114 GLU A C 1
ATOM 873 O O . GLU A 1 114 ? 2.999 -5.861 14.366 1.00 94.81 114 GLU A O 1
ATOM 878 N N . MET A 1 115 ? 1.200 -5.180 13.215 1.00 95.25 115 MET A N 1
ATOM 879 C CA . MET A 1 115 ? 1.441 -6.004 12.026 1.00 95.25 115 MET A CA 1
ATOM 880 C C . MET A 1 115 ? 2.401 -5.357 11.019 1.00 95.25 115 MET A C 1
ATOM 882 O O . MET A 1 115 ? 2.843 -6.035 10.085 1.00 95.25 115 MET A O 1
ATOM 886 N N . GLN A 1 116 ? 2.784 -4.092 11.216 1.00 95.75 116 GLN A N 1
ATOM 887 C CA . GLN A 1 116 ? 3.617 -3.321 10.293 1.00 95.75 116 GLN A CA 1
ATOM 888 C C . GLN A 1 116 ? 4.893 -4.058 9.849 1.00 95.75 116 GLN A C 1
ATOM 890 O O . GLN A 1 116 ? 5.166 -4.059 8.646 1.00 95.75 116 GLN A O 1
ATOM 895 N N . PRO A 1 117 ? 5.661 -4.739 10.727 1.00 96.62 117 PRO A N 1
ATOM 896 C CA . PRO A 1 117 ? 6.853 -5.470 10.295 1.00 96.62 117 PRO A CA 1
ATOM 897 C C . PRO A 1 117 ? 6.555 -6.557 9.252 1.00 96.62 117 PRO A C 1
ATOM 899 O O . PRO A 1 117 ? 7.319 -6.719 8.305 1.00 96.62 117 PRO A O 1
ATOM 902 N N . LYS A 1 118 ? 5.421 -7.263 9.377 1.00 96.62 118 LYS A N 1
ATOM 903 C CA . LYS A 1 118 ? 4.998 -8.295 8.414 1.00 96.62 118 LYS A CA 1
ATOM 904 C C . LYS A 1 118 ? 4.543 -7.691 7.088 1.00 96.62 118 LYS A C 1
ATOM 906 O O . LYS A 1 118 ? 4.806 -8.261 6.034 1.00 96.62 118 LYS A O 1
ATOM 911 N N . ILE A 1 119 ? 3.873 -6.539 7.139 1.00 96.88 119 ILE A N 1
ATOM 912 C CA . ILE A 1 119 ? 3.454 -5.802 5.940 1.00 96.88 119 ILE A CA 1
ATOM 913 C C . ILE A 1 119 ? 4.690 -5.354 5.154 1.00 96.88 119 ILE A C 1
ATOM 915 O O . ILE A 1 119 ? 4.779 -5.592 3.951 1.00 96.88 119 ILE A O 1
ATOM 919 N N . ILE A 1 120 ? 5.664 -4.753 5.846 1.00 96.94 120 ILE A N 1
ATOM 920 C CA . ILE A 1 120 ? 6.927 -4.300 5.254 1.00 96.94 120 ILE A CA 1
ATOM 921 C C . ILE A 1 120 ? 7.672 -5.467 4.606 1.00 96.94 120 ILE A C 1
ATOM 923 O O . ILE A 1 120 ? 8.098 -5.338 3.461 1.00 96.94 120 ILE A O 1
ATOM 927 N N . ASP A 1 121 ? 7.807 -6.596 5.303 1.00 96.81 121 ASP A N 1
ATOM 928 C CA . ASP A 1 121 ? 8.473 -7.786 4.766 1.00 96.81 121 ASP A CA 1
ATOM 929 C C . ASP A 1 121 ? 7.803 -8.275 3.470 1.00 96.81 121 ASP A C 1
ATOM 931 O O . ASP A 1 121 ? 8.454 -8.395 2.430 1.00 96.81 121 ASP A O 1
ATOM 935 N N . ALA A 1 122 ? 6.477 -8.434 3.479 1.00 96.44 122 ALA A N 1
ATOM 936 C CA . ALA A 1 122 ? 5.732 -8.867 2.300 1.00 96.44 122 ALA A CA 1
ATOM 937 C C . ALA A 1 122 ? 5.843 -7.890 1.120 1.00 96.44 122 ALA A C 1
ATOM 939 O O . ALA A 1 122 ? 5.924 -8.316 -0.038 1.00 96.44 122 ALA A O 1
ATOM 940 N N . PHE A 1 123 ? 5.859 -6.584 1.400 1.00 96.88 123 PHE A N 1
ATOM 941 C CA . PHE A 1 123 ? 6.067 -5.557 0.384 1.00 96.88 123 PHE A CA 1
ATOM 942 C C . PHE A 1 123 ? 7.484 -5.640 -0.180 1.00 96.88 123 PHE A C 1
ATOM 944 O O . PHE A 1 123 ? 7.648 -5.624 -1.395 1.00 96.88 123 PHE A O 1
ATOM 951 N N . GLN A 1 124 ? 8.507 -5.791 0.662 1.00 95.25 124 GLN A N 1
ATOM 952 C CA . GLN A 1 124 ? 9.892 -5.911 0.206 1.00 95.25 124 GLN A CA 1
ATOM 953 C C . GLN A 1 124 ? 10.123 -7.148 -0.665 1.00 95.25 124 GLN A C 1
ATOM 955 O O . GLN A 1 124 ? 10.808 -7.044 -1.685 1.00 95.25 124 GLN A O 1
ATOM 960 N N . VAL A 1 125 ? 9.554 -8.298 -0.286 1.00 94.88 125 VAL A N 1
ATOM 961 C CA . VAL A 1 125 ? 9.625 -9.532 -1.081 1.00 94.88 125 VAL A CA 1
ATOM 962 C C . VAL A 1 125 ? 9.031 -9.294 -2.465 1.00 94.88 125 VAL A C 1
ATOM 964 O O . VAL A 1 125 ? 9.701 -9.532 -3.465 1.00 94.88 125 VAL A O 1
ATOM 967 N N . TYR A 1 126 ? 7.817 -8.743 -2.527 1.00 94.88 126 TYR A N 1
ATOM 968 C CA . TYR A 1 126 ? 7.152 -8.475 -3.798 1.00 94.88 126 TYR A CA 1
ATOM 969 C C . TYR A 1 126 ? 7.893 -7.448 -4.656 1.00 94.88 126 TYR A C 1
ATOM 971 O O . TYR A 1 126 ? 8.174 -7.701 -5.823 1.00 94.88 126 TYR A O 1
ATOM 979 N N . LEU A 1 127 ? 8.246 -6.296 -4.083 1.00 93.94 127 LEU A N 1
ATOM 980 C CA . LEU A 1 127 ? 8.882 -5.204 -4.819 1.00 93.94 127 LEU A CA 1
ATOM 981 C C . LEU A 1 127 ? 10.238 -5.622 -5.407 1.00 93.94 127 LEU A C 1
ATOM 983 O O . LEU A 1 127 ? 10.634 -5.104 -6.447 1.00 93.94 127 LEU A O 1
ATOM 987 N N . ARG A 1 128 ? 10.934 -6.585 -4.789 1.00 92.12 128 ARG A N 1
ATOM 988 C CA . ARG A 1 128 ? 12.180 -7.152 -5.325 1.00 92.12 128 ARG A CA 1
ATOM 989 C C . ARG A 1 128 ? 11.958 -8.036 -6.552 1.00 92.12 128 ARG A C 1
ATOM 991 O O . ARG A 1 128 ? 12.868 -8.184 -7.361 1.00 92.12 128 ARG A O 1
ATOM 998 N N . GLU A 1 129 ? 10.777 -8.628 -6.702 1.00 92.38 129 GLU A N 1
ATOM 999 C CA . GLU A 1 129 ? 10.416 -9.448 -7.865 1.00 92.38 129 GLU A CA 1
ATOM 1000 C C . GLU A 1 129 ? 9.985 -8.597 -9.064 1.00 92.38 129 GLU A C 1
ATOM 1002 O O . GLU A 1 129 ? 10.086 -9.049 -10.210 1.00 92.38 129 GLU A O 1
ATOM 1007 N N . VAL A 1 130 ? 9.553 -7.361 -8.804 1.00 91.31 130 VAL A N 1
ATOM 1008 C CA . VAL A 1 130 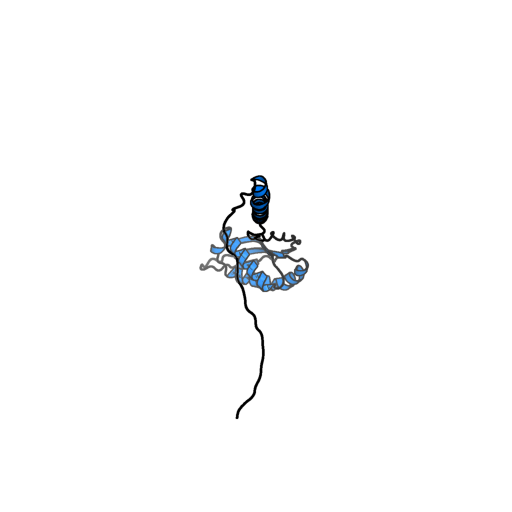? 9.103 -6.416 -9.825 1.00 91.31 130 VAL A CA 1
ATOM 1009 C C . VAL A 1 130 ? 10.245 -6.066 -10.776 1.00 91.31 130 VAL A C 1
ATOM 1011 O O . VAL A 1 130 ? 11.392 -5.822 -10.379 1.00 91.31 130 VAL A O 1
ATOM 1014 N N . ARG A 1 131 ? 9.915 -6.023 -12.068 1.00 90.44 131 ARG A N 1
ATOM 1015 C CA . ARG A 1 131 ? 10.848 -5.610 -13.109 1.00 90.44 131 ARG A CA 1
ATOM 1016 C C . ARG A 1 131 ? 10.766 -4.109 -13.377 1.00 90.44 131 ARG A C 1
ATOM 1018 O O . ARG A 1 131 ? 9.682 -3.530 -13.305 1.00 90.44 131 ARG A O 1
ATOM 1025 N N . PRO A 1 132 ? 11.876 -3.479 -13.799 1.00 88.50 132 PRO A N 1
ATOM 1026 C CA . PRO A 1 132 ? 11.884 -2.069 -14.183 1.00 88.50 132 PRO A CA 1
ATOM 1027 C C . PRO A 1 132 ? 10.878 -1.716 -15.286 1.00 88.50 132 PRO A C 1
ATOM 1029 O O . PRO A 1 132 ? 10.376 -0.596 -15.329 1.00 88.50 132 PRO A O 1
ATOM 1032 N N . GLU A 1 133 ? 10.592 -2.638 -16.208 1.00 88.62 133 GLU A N 1
ATOM 1033 C CA . GLU A 1 133 ? 9.662 -2.400 -17.315 1.00 88.62 133 GLU A CA 1
ATOM 1034 C C . GLU A 1 133 ? 8.204 -2.322 -16.851 1.00 88.62 133 GLU A C 1
ATOM 1036 O O . GLU A 1 133 ? 7.439 -1.533 -17.403 1.00 88.62 133 GLU A O 1
ATOM 1041 N N . ASP A 1 134 ? 7.849 -3.080 -15.811 1.00 89.12 134 ASP A N 1
ATOM 1042 C CA . ASP A 1 134 ? 6.490 -3.144 -15.263 1.00 89.12 134 ASP A CA 1
ATOM 1043 C C . ASP A 1 134 ? 6.137 -1.902 -14.434 1.00 89.12 134 ASP A C 1
ATOM 1045 O O . ASP A 1 134 ? 4.965 -1.628 -14.191 1.00 89.12 134 ASP A O 1
ATOM 1049 N N . MET A 1 135 ? 7.147 -1.118 -14.051 1.00 87.06 135 MET A N 1
ATOM 1050 C CA . MET A 1 135 ? 7.018 0.112 -13.266 1.00 87.06 135 MET A CA 1
ATOM 1051 C C . MET A 1 135 ? 6.884 1.381 -14.114 1.00 87.06 135 MET A C 1
ATOM 1053 O O . MET A 1 135 ? 6.727 2.476 -13.574 1.00 87.06 135 MET A O 1
ATOM 1057 N N . LYS A 1 136 ? 6.969 1.275 -15.445 1.00 85.31 136 LYS A N 1
ATOM 1058 C CA . LYS A 1 136 ? 6.936 2.446 -16.328 1.00 85.31 136 LYS A CA 1
ATOM 1059 C C . LYS A 1 136 ? 5.510 2.952 -16.545 1.00 85.31 136 LYS A C 1
ATOM 1061 O O . LYS A 1 136 ? 4.614 2.204 -16.931 1.00 85.31 136 LYS A O 1
ATOM 1066 N N . GLY A 1 137 ? 5.340 4.265 -16.398 1.00 88.56 137 GLY A N 1
ATOM 1067 C CA . GLY A 1 137 ? 4.074 4.954 -16.654 1.00 88.56 137 GLY A CA 1
ATOM 1068 C C . GLY A 1 137 ? 3.003 4.705 -15.586 1.00 88.56 137 GLY A C 1
ATOM 1069 O O . GLY A 1 137 ? 3.214 4.001 -14.602 1.00 88.56 137 GLY A O 1
ATOM 1070 N N . SER A 1 138 ? 1.823 5.295 -15.785 1.00 89.81 138 SER A N 1
ATOM 1071 C CA . SER A 1 138 ? 0.718 5.256 -14.814 1.00 89.81 138 SER A CA 1
ATOM 1072 C C . SER A 1 138 ? 0.125 3.859 -14.620 1.00 89.81 138 SER A C 1
ATOM 1074 O O . SER A 1 138 ? -0.220 3.486 -13.501 1.00 89.81 138 SER A O 1
ATOM 1076 N N . THR A 1 139 ? 0.039 3.061 -15.688 1.00 93.62 139 THR A N 1
ATOM 1077 C CA . THR A 1 139 ? -0.489 1.691 -15.623 1.00 93.62 139 THR A CA 1
ATOM 1078 C C . THR A 1 139 ? 0.371 0.785 -14.744 1.00 93.62 139 THR A C 1
ATOM 1080 O O . THR A 1 139 ? -0.175 -0.048 -14.025 1.00 93.62 139 THR A O 1
ATOM 1083 N N . GLY A 1 140 ? 1.697 0.953 -14.772 1.00 92.81 140 GLY A N 1
ATOM 1084 C CA . GLY A 1 140 ? 2.613 0.184 -13.930 1.00 92.81 140 GLY A CA 1
ATOM 1085 C C . GLY A 1 140 ? 2.396 0.456 -12.445 1.00 92.81 140 GLY A C 1
ATOM 1086 O O . GLY A 1 140 ? 2.193 -0.467 -11.661 1.00 92.81 140 GLY A O 1
ATOM 1087 N N . ILE A 1 141 ? 2.318 1.738 -12.077 1.00 92.69 141 ILE A N 1
ATOM 1088 C CA . ILE A 1 141 ? 2.045 2.158 -10.696 1.00 92.69 141 ILE A CA 1
ATOM 1089 C C . ILE A 1 141 ? 0.663 1.699 -10.224 1.00 92.69 141 ILE A C 1
ATOM 1091 O O . ILE A 1 141 ? 0.523 1.255 -9.087 1.00 92.69 141 ILE A O 1
ATOM 1095 N N . TYR A 1 142 ? -0.352 1.751 -11.092 1.00 94.69 142 TYR A N 1
ATOM 1096 C CA . TYR A 1 142 ? -1.680 1.232 -10.765 1.00 94.69 142 TYR A CA 1
ATOM 1097 C C . TYR A 1 142 ? -1.645 -0.273 -10.464 1.00 94.69 142 TYR A C 1
ATOM 1099 O O . TYR A 1 142 ? -2.150 -0.702 -9.435 1.00 94.69 142 TYR A O 1
ATOM 1107 N N . ARG A 1 143 ? -0.977 -1.080 -11.298 1.00 94.44 143 ARG A N 1
ATOM 1108 C CA . ARG A 1 143 ? -0.818 -2.519 -11.025 1.00 94.44 143 ARG A CA 1
ATOM 1109 C C . ARG A 1 143 ? -0.048 -2.778 -9.735 1.00 94.44 143 ARG A C 1
ATOM 1111 O O . ARG A 1 143 ? -0.411 -3.674 -8.982 1.00 94.44 143 ARG A O 1
ATOM 1118 N N . LEU A 1 144 ? 0.993 -1.988 -9.468 1.00 94.44 144 LEU A N 1
ATOM 1119 C CA . LEU A 1 144 ? 1.739 -2.097 -8.220 1.00 94.44 144 LEU A CA 1
ATOM 1120 C C . LEU A 1 144 ? 0.833 -1.832 -7.010 1.00 94.44 144 LEU A C 1
ATOM 1122 O O . LEU A 1 144 ? 0.908 -2.577 -6.037 1.00 94.44 144 LEU A O 1
ATOM 1126 N N . ARG A 1 145 ? -0.037 -0.817 -7.087 1.00 96.38 145 ARG A N 1
ATOM 1127 C CA . ARG A 1 145 ? -1.030 -0.516 -6.046 1.00 96.38 145 ARG A CA 1
ATOM 1128 C C . ARG A 1 145 ? -1.896 -1.727 -5.739 1.00 96.38 145 ARG A C 1
ATOM 1130 O O . ARG A 1 145 ? -1.952 -2.146 -4.589 1.00 96.38 145 ARG A O 1
ATOM 1137 N N . GLU A 1 146 ? -2.525 -2.285 -6.769 1.00 96.75 146 GLU A N 1
ATOM 1138 C CA . GLU A 1 146 ? -3.453 -3.411 -6.640 1.00 96.75 146 GLU A CA 1
ATOM 1139 C C . GLU A 1 146 ? -2.776 -4.634 -6.011 1.00 96.75 146 GLU A C 1
ATOM 1141 O O . GLU A 1 146 ? -3.335 -5.284 -5.130 1.00 96.75 146 GLU A O 1
ATOM 1146 N N . GLU A 1 147 ? -1.538 -4.926 -6.409 1.00 96.88 147 GLU A N 1
ATOM 1147 C CA . GLU A 1 147 ? -0.783 -6.058 -5.870 1.00 96.88 147 GLU A CA 1
ATOM 1148 C C . GLU A 1 147 ? -0.353 -5.843 -4.414 1.00 96.88 147 GLU A C 1
ATOM 1150 O O . GLU A 1 147 ? -0.447 -6.763 -3.595 1.00 96.88 147 GLU A O 1
ATOM 1155 N N . LEU A 1 148 ? 0.076 -4.629 -4.053 1.00 97.19 148 LEU A N 1
ATOM 1156 C CA . LEU A 1 148 ? 0.371 -4.296 -2.658 1.00 97.19 148 LEU A CA 1
ATOM 1157 C C . LEU A 1 148 ? -0.890 -4.347 -1.793 1.00 97.19 148 LEU A C 1
ATOM 1159 O O . LEU A 1 148 ? -0.840 -4.920 -0.704 1.00 97.19 148 LEU A O 1
ATOM 1163 N N . LEU A 1 149 ? -2.012 -3.815 -2.290 1.00 97.88 149 LEU A N 1
ATOM 1164 C CA . LEU A 1 149 ? -3.308 -3.864 -1.616 1.00 97.88 149 LEU A CA 1
ATOM 1165 C C . LEU A 1 149 ? -3.720 -5.316 -1.369 1.00 97.88 149 LEU A C 1
ATOM 1167 O O . LEU A 1 149 ? -3.949 -5.712 -0.230 1.00 97.88 149 LEU A O 1
ATOM 1171 N N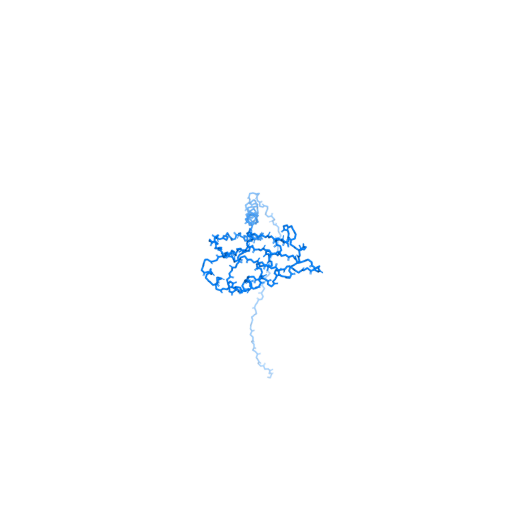 . ARG A 1 150 ? -3.688 -6.156 -2.407 1.00 97.12 150 ARG A N 1
ATOM 1172 C CA . ARG A 1 150 ? -4.003 -7.584 -2.294 1.00 97.12 150 ARG A CA 1
ATOM 1173 C C . ARG A 1 150 ? -3.162 -8.275 -1.221 1.00 97.12 150 ARG A C 1
ATOM 1175 O O . ARG A 1 150 ? -3.691 -9.056 -0.432 1.00 97.12 150 ARG A O 1
ATOM 1182 N N . ARG A 1 151 ? -1.854 -8.004 -1.190 1.00 96.38 151 ARG A N 1
ATOM 1183 C CA . ARG A 1 151 ? -0.925 -8.618 -0.230 1.00 96.38 151 ARG A CA 1
ATOM 1184 C C . ARG A 1 151 ? -1.211 -8.174 1.195 1.00 96.38 151 ARG A C 1
ATOM 1186 O O . ARG A 1 151 ? -1.311 -9.031 2.071 1.00 96.38 151 ARG A O 1
ATOM 1193 N N . VAL A 1 152 ? -1.368 -6.870 1.431 1.00 96.94 152 VAL A N 1
ATOM 1194 C CA . VAL A 1 152 ? -1.653 -6.375 2.782 1.00 96.94 152 VAL A CA 1
ATOM 1195 C C . VAL A 1 152 ? -3.008 -6.873 3.271 1.00 96.94 152 VAL A C 1
ATOM 1197 O O . VAL A 1 152 ? -3.065 -7.394 4.380 1.00 96.94 152 VAL A O 1
ATOM 1200 N N . SER A 1 153 ? -4.054 -6.846 2.438 1.00 95.62 153 SER A N 1
ATOM 1201 C CA . SER A 1 153 ? -5.399 -7.296 2.818 1.00 95.62 153 SER A CA 1
ATOM 1202 C C . SER A 1 153 ? -5.429 -8.757 3.268 1.00 95.62 153 SER A C 1
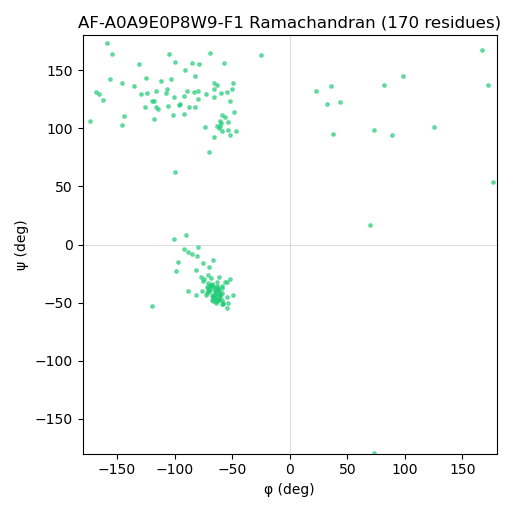ATOM 1204 O O . SER A 1 153 ? -6.162 -9.087 4.193 1.00 95.62 153 SER A O 1
ATOM 1206 N N . VAL A 1 154 ? -4.617 -9.635 2.666 1.00 95.69 154 VAL A N 1
ATOM 1207 C CA . VAL A 1 154 ? -4.504 -11.042 3.096 1.00 95.69 154 VAL A CA 1
ATOM 1208 C C . VAL A 1 154 ? -3.773 -11.171 4.434 1.00 95.69 154 VAL A C 1
ATOM 1210 O O . VAL A 1 154 ? -4.160 -11.975 5.276 1.00 95.69 154 VAL A O 1
ATOM 1213 N N . ILE A 1 155 ? -2.717 -10.385 4.646 1.00 95.06 155 ILE A N 1
ATOM 1214 C CA . ILE A 1 155 ? -1.868 -10.471 5.845 1.00 95.06 155 ILE A CA 1
ATOM 1215 C C . ILE A 1 155 ? -2.592 -9.971 7.092 1.00 95.06 155 ILE A C 1
ATOM 1217 O O . ILE A 1 155 ? -2.362 -10.486 8.187 1.00 95.06 155 ILE A O 1
ATOM 1221 N N . VAL A 1 156 ? -3.421 -8.944 6.931 1.00 94.69 156 VAL A N 1
ATOM 1222 C CA . VAL A 1 156 ? -3.976 -8.178 8.051 1.00 94.69 156 VAL A CA 1
ATOM 1223 C C . VAL A 1 156 ? -5.404 -8.580 8.397 1.00 94.69 156 VAL A C 1
ATOM 1225 O O . VAL A 1 156 ? -5.989 -7.972 9.288 1.00 94.69 156 VAL A O 1
ATOM 1228 N N . GLN A 1 157 ? -5.957 -9.618 7.753 1.00 93.50 157 GLN A N 1
ATOM 1229 C CA . GLN A 1 157 ? -7.286 -10.122 8.098 1.00 93.50 157 GLN A CA 1
ATOM 1230 C C . GLN A 1 157 ? -7.405 -10.370 9.614 1.00 93.50 157 GLN A C 1
ATOM 1232 O O . GLN A 1 157 ? -6.505 -10.967 10.213 1.00 93.50 157 GLN A O 1
ATOM 1237 N N . PRO A 1 158 ? -8.506 -9.927 10.252 1.00 92.12 158 PRO A N 1
ATOM 1238 C CA . PRO A 1 158 ? -9.747 -9.418 9.652 1.00 92.12 158 PRO A CA 1
ATOM 1239 C C . PRO A 1 158 ? -9.789 -7.898 9.380 1.00 92.12 158 PRO A C 1
ATOM 1241 O O . PRO A 1 158 ? -10.855 -7.392 9.048 1.00 92.12 158 PRO A O 1
ATOM 1244 N N . VAL A 1 159 ? -8.682 -7.162 9.533 1.00 92.44 159 VAL A N 1
ATOM 1245 C CA . VAL A 1 159 ? -8.639 -5.706 9.301 1.00 92.44 159 VAL A CA 1
ATOM 1246 C C . VAL A 1 159 ? -8.881 -5.382 7.825 1.00 92.44 159 VAL A C 1
ATOM 1248 O O . VAL A 1 159 ? -8.270 -5.979 6.937 1.00 92.44 159 VAL A O 1
ATOM 1251 N N . GLU A 1 160 ? -9.747 -4.404 7.564 1.00 92.06 160 GLU A N 1
ATOM 1252 C CA . GLU A 1 160 ? -10.047 -3.929 6.214 1.00 92.06 160 GLU A CA 1
ATOM 1253 C C . GLU A 1 160 ? -9.135 -2.756 5.821 1.00 92.06 160 GLU A C 1
ATOM 1255 O O . GLU A 1 160 ? -9.233 -1.646 6.356 1.00 92.06 160 GLU A O 1
ATOM 1260 N N . VAL A 1 161 ? -8.255 -3.008 4.851 1.00 94.88 161 VAL A N 1
ATOM 1261 C CA . VAL A 1 161 ? -7.462 -1.975 4.172 1.00 94.88 161 VAL A CA 1
ATOM 1262 C C . VAL A 1 161 ? -8.190 -1.589 2.890 1.00 94.88 161 VAL A C 1
ATOM 1264 O O . VAL A 1 161 ? -8.435 -2.451 2.046 1.00 94.88 161 VAL A O 1
ATOM 1267 N N . ARG A 1 162 ? -8.542 -0.306 2.765 1.00 94.62 162 ARG A N 1
ATOM 1268 C CA . ARG A 1 162 ? -9.311 0.239 1.637 1.00 94.62 162 ARG A CA 1
ATOM 1269 C C . ARG A 1 162 ? -8.435 0.510 0.426 1.00 94.62 162 ARG A C 1
ATOM 1271 O O . ARG A 1 162 ? -8.826 0.185 -0.689 1.00 94.62 162 ARG A O 1
ATOM 1278 N N . ASP A 1 163 ? -7.264 1.099 0.652 1.00 96.00 163 ASP A N 1
ATOM 1279 C CA . ASP A 1 163 ? -6.360 1.480 -0.428 1.00 96.00 163 ASP A CA 1
ATOM 1280 C C . ASP A 1 163 ? -4.891 1.549 0.024 1.00 96.00 163 ASP A C 1
ATOM 1282 O O . ASP A 1 163 ? -4.561 1.611 1.214 1.00 96.00 163 ASP A O 1
ATOM 1286 N N . VAL A 1 164 ? -4.001 1.550 -0.967 1.00 97.06 164 VAL A N 1
ATOM 1287 C CA . VAL A 1 164 ? -2.560 1.741 -0.848 1.00 97.06 164 VAL A CA 1
ATOM 1288 C C . VAL A 1 164 ? -2.155 2.997 -1.626 1.00 97.06 164 VAL A C 1
ATOM 1290 O O . VAL A 1 164 ? -2.106 3.047 -2.858 1.00 97.06 164 VAL A O 1
ATOM 1293 N N . LEU A 1 165 ? -1.806 4.044 -0.890 1.00 96.75 165 LEU A N 1
ATOM 1294 C CA . LEU A 1 165 ? -1.483 5.354 -1.438 1.00 96.75 165 LEU A CA 1
ATOM 1295 C C . LEU A 1 165 ? 0.031 5.504 -1.591 1.00 96.75 165 LEU A C 1
ATOM 1297 O O . LEU A 1 165 ? 0.776 5.461 -0.614 1.00 96.75 165 LEU A O 1
ATOM 1301 N N . PHE A 1 166 ? 0.494 5.730 -2.819 1.00 95.19 166 PHE A N 1
ATOM 1302 C CA . PHE A 1 166 ? 1.892 6.069 -3.083 1.00 95.19 166 PHE A CA 1
ATOM 1303 C C . PHE A 1 166 ? 2.124 7.560 -2.846 1.00 95.19 166 PHE A C 1
ATOM 1305 O O . PHE A 1 166 ? 1.526 8.392 -3.526 1.00 95.19 166 PHE A O 1
ATOM 1312 N N . GLN A 1 167 ? 3.001 7.893 -1.899 1.00 92.50 167 GLN A N 1
ATOM 1313 C CA . GLN A 1 167 ? 3.441 9.269 -1.654 1.00 92.50 167 GLN A CA 1
ATOM 1314 C C . GLN A 1 167 ? 4.655 9.634 -2.508 1.00 92.50 167 GLN A C 1
ATOM 1316 O O . GLN A 1 167 ? 4.733 10.746 -3.019 1.00 92.50 167 GLN A O 1
ATOM 1321 N N . ASP A 1 168 ? 5.593 8.700 -2.653 1.00 90.62 168 ASP A N 1
ATOM 1322 C CA . ASP A 1 168 ? 6.800 8.881 -3.454 1.00 90.62 168 ASP A CA 1
ATOM 1323 C C . ASP A 1 168 ? 7.189 7.550 -4.106 1.00 90.62 168 ASP A C 1
ATOM 1325 O O . ASP A 1 168 ? 7.081 6.492 -3.477 1.00 90.62 168 ASP A O 1
ATOM 1329 N N . VAL A 1 169 ? 7.612 7.607 -5.370 1.00 91.88 169 VAL A N 1
ATOM 1330 C CA . VAL A 1 169 ? 8.089 6.458 -6.147 1.00 91.88 169 VAL A CA 1
ATOM 1331 C C . VAL A 1 169 ? 9.229 6.926 -7.042 1.00 91.88 169 VAL A C 1
ATOM 1333 O O . VAL A 1 169 ? 9.016 7.649 -8.016 1.00 91.88 169 VAL A O 1
ATOM 1336 N N . VAL A 1 170 ? 10.443 6.474 -6.738 1.00 90.12 170 VAL A N 1
ATOM 1337 C CA . VAL A 1 170 ? 11.648 6.839 -7.488 1.00 90.12 170 VAL A CA 1
ATOM 1338 C C . VAL A 1 170 ? 12.406 5.583 -7.877 1.00 90.12 170 VAL A C 1
ATOM 1340 O O . VAL A 1 170 ? 12.707 4.737 -7.036 1.00 90.12 170 VAL A O 1
ATOM 1343 N N . MET A 1 171 ? 12.746 5.485 -9.159 1.00 87.75 171 MET A N 1
ATOM 1344 C CA . MET A 1 171 ? 13.630 4.450 -9.687 1.00 87.75 171 MET A CA 1
ATOM 1345 C C . MET A 1 171 ? 14.985 5.074 -10.037 1.00 87.75 171 MET A C 1
ATOM 1347 O O . MET A 1 171 ? 15.017 6.109 -10.709 1.00 87.75 171 MET A O 1
ATOM 1351 N N . GLN A 1 172 ? 16.080 4.462 -9.577 1.00 83.56 172 GLN A N 1
ATOM 1352 C CA . GLN A 1 172 ? 17.462 4.944 -9.742 1.00 83.56 172 GLN A CA 1
ATOM 1353 C C . GLN A 1 172 ? 18.358 3.905 -10.417 1.00 83.56 172 GLN A C 1
ATOM 1355 O O . GLN A 1 172 ? 18.178 2.699 -10.122 1.00 83.56 172 GLN A O 1
#

Sequence (172 aa):
MADEETEIAVNTEGQDGSDGAAQKKRMSGKKIILFIVLPLVLIGGIVGGLLFTGVIGGHKEEEQPKVVEQTPSLFLKLPELLVNLNTKNRRQNYLKVVVTLEIGNPEDLKKLEEMQPKIIDAFQVYLREVRPEDMKGSTGIYRLREELLRRVSVIVQPVEVRDVLFQDVVMQ

Foldseek 3Di:
DDDDDDDDDDDDDDDDDDDDDDDPPPDDVVVCCVVPVVVVVVVVCVVVVCVVVCVVVDPPPPVPPPPPPQQPKDKAKADWDWAWADDPDPDTKIKIWTKIWIFRDPVCNVVVVVCRVVLNVQLRVVRRDDHPVLCPDDNSVVVNFVVSLVRSVVSSPPTDTDTMDTPDIDMD

Mean predicted aligned error: 17.68 Å

Solvent-accessible surface area (backbone atoms only — not comparable to full-atom values): 10588 Å² total; per-residue (Å²): 140,86,85,89,88,83,89,82,90,76,90,78,81,87,76,89,86,85,90,82,83,87,77,85,76,79,65,56,69,71,54,40,42,58,71,49,48,47,56,50,49,52,52,49,47,50,55,49,47,38,54,73,71,35,75,76,63,66,75,71,76,71,75,68,77,75,76,72,76,80,58,70,66,37,76,51,74,52,74,78,43,78,41,56,37,46,58,98,58,96,65,82,38,39,39,37,38,29,4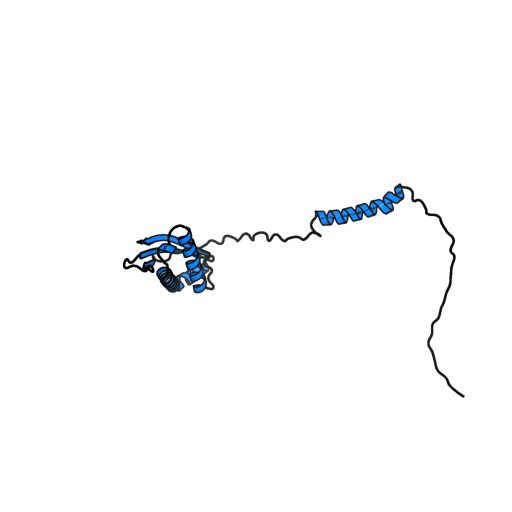3,29,39,32,27,54,51,68,85,47,51,64,61,49,60,74,42,38,68,62,46,51,50,55,47,53,58,52,54,30,66,39,40,74,77,57,55,54,64,70,70,19,50,51,53,51,32,54,54,52,37,56,52,44,40,66,74,47,59,91,49,59,61,75,45,54,44,76,78,43,80,48,80,86

Secondary structure (DSSP, 8-state):
----------------------------HHHHIIIIIHHHHHHHHHHHHHHHTTSSS----------------EEEEPPPEEEE---SSSS--EEEEEEEEEES-GGGHHHHHHHHHHHHHHHHHHHHH--TTTTSHHHHHHHHHHHHHHHHHHHTTTS-EEEEEEEEEEE-

Nearest PDB structures (foldseek):
  9hmf-assembly1_O  TM=9.565E-01  e=1.545E-07  Campylobacter jejuni
  7sgo-assembly5_E  TM=9.391E-01  e=2.099E-07  Helicobacter pylori
  7sgn-assembly6_F  TM=8.607E-01  e=2.852E-07  Helicobacter pylori
  7sgn-assembly11_K  TM=9.352E-01  e=2.029E-06  Helicobacter pylori
  6ahq-assembly1_I  TM=8.373E-01  e=1.404E-06  Vibrio alginolyticus